Protein AF-A0A382PPC4-F1 (afdb_monomer_lite)

Organism: NCBI:txid408172

Sequence (85 aa):
MADRKQEISGMDWYENNLFLLPENLNGYVFLINKSDLDSRINKTDTSAITPQKIKFNTPDYKKTLPGFDSFEAIAFRGYEVYISI

Radius of gyration: 14.29 Å; chains: 1; bounding box: 36×31×37 Å

pLDDT: mean 88.1, std 9.92, range [42.44, 97.5]

Foldseek 3Di:
DDDPPFDFLEWDDDDQWIWTFTFQPPQKIWIDGNVVVCCCPVDPDVDDDDTDIDGHDDPPCVVVPPPDGGWRYWDDDPPDIDTHD

Secondary structure (DSSP, 8-state):
---TT--EEEEEEETTEEEEEESS-SSEEEEEEHHHHHHHHSSS--PPP-PEEEE-----HHHHSTT-----EEEEETTEEEEE-

Structure (mmCIF, N/CA/C/O backbone):
data_AF-A0A382PPC4-F1
#
_entry.id   AF-A0A382PPC4-F1
#
loop_
_atom_site.group_PDB
_atom_site.id
_atom_site.type_symbol
_atom_site.label_atom_id
_atom_site.label_alt_id
_atom_site.label_comp_id
_atom_site.label_asym_id
_atom_site.label_entity_id
_atom_site.label_seq_id
_atom_site.pdbx_PDB_ins_code
_atom_site.Cartn_x
_atom_site.Cartn_y
_atom_site.Cartn_z
_atom_site.occupancy
_atom_site.B_iso_or_equiv
_atom_site.auth_seq_id
_atom_site.auth_comp_id
_atom_site.auth_asym_id
_atom_site.auth_atom_id
_atom_site.pdbx_PDB_model_num
ATOM 1 N N . MET A 1 1 ? 9.370 9.010 10.134 1.00 42.44 1 MET A N 1
ATOM 2 C CA . MET A 1 1 ? 7.937 9.363 10.019 1.00 42.44 1 MET A CA 1
ATOM 3 C C . MET A 1 1 ? 7.564 9.330 8.544 1.00 42.44 1 MET A C 1
ATOM 5 O O . MET A 1 1 ? 8.408 9.712 7.745 1.00 42.44 1 MET A O 1
ATOM 9 N N . ALA A 1 2 ? 6.394 8.795 8.180 1.00 55.12 2 ALA A N 1
ATOM 10 C CA . ALA A 1 2 ? 5.884 8.865 6.806 1.00 55.12 2 ALA A CA 1
ATOM 11 C C . ALA A 1 2 ? 5.519 10.322 6.474 1.00 55.12 2 ALA A C 1
ATOM 13 O O . ALA A 1 2 ? 5.022 11.031 7.354 1.00 55.12 2 ALA A O 1
ATOM 14 N N . ASP A 1 3 ? 5.814 10.779 5.257 1.00 63.91 3 ASP A N 1
ATOM 15 C CA . ASP A 1 3 ? 5.443 12.125 4.822 1.00 63.91 3 ASP A CA 1
ATOM 16 C C . ASP A 1 3 ? 3.922 12.177 4.633 1.00 63.91 3 ASP A C 1
ATOM 18 O O . ASP A 1 3 ? 3.353 11.392 3.879 1.00 63.91 3 ASP A O 1
ATOM 22 N N . ARG A 1 4 ? 3.252 13.091 5.345 1.00 61.53 4 ARG A N 1
ATOM 23 C CA . ARG A 1 4 ? 1.788 13.249 5.300 1.00 61.53 4 ARG A CA 1
ATOM 24 C C . ARG A 1 4 ? 1.275 13.689 3.927 1.00 61.53 4 ARG A C 1
ATOM 26 O O . ARG A 1 4 ? 0.069 13.651 3.716 1.00 61.53 4 ARG A O 1
ATOM 33 N N . LYS A 1 5 ? 2.163 14.139 3.038 1.00 65.25 5 LYS A N 1
ATOM 34 C CA . LYS A 1 5 ? 1.846 14.516 1.655 1.00 65.25 5 LYS A CA 1
ATOM 35 C C . LYS A 1 5 ? 2.081 13.391 0.650 1.00 65.25 5 LYS A C 1
ATOM 37 O O . LYS A 1 5 ? 1.893 13.614 -0.536 1.00 65.25 5 LYS A O 1
ATOM 42 N N . GLN A 1 6 ? 2.545 12.226 1.095 1.00 73.62 6 GLN A N 1
ATOM 43 C CA . GLN A 1 6 ? 2.837 11.125 0.191 1.00 73.62 6 GLN A CA 1
ATOM 44 C C . GLN A 1 6 ? 1.529 10.473 -0.262 1.00 73.62 6 GLN A C 1
ATOM 46 O O . GLN A 1 6 ? 0.808 9.901 0.558 1.00 73.62 6 GLN A O 1
ATOM 51 N N . GLU A 1 7 ? 1.227 10.581 -1.553 1.00 83.06 7 GLU A N 1
ATOM 52 C CA . GLU A 1 7 ? 0.057 9.946 -2.151 1.00 83.06 7 GLU A CA 1
ATOM 53 C C . GLU A 1 7 ? 0.250 8.425 -2.245 1.00 83.06 7 GLU A C 1
ATOM 55 O O . GLU A 1 7 ? 1.376 7.906 -2.266 1.00 83.06 7 GLU A O 1
ATOM 60 N N . ILE A 1 8 ? -0.871 7.705 -2.239 1.00 88.81 8 ILE A N 1
ATOM 61 C CA . ILE A 1 8 ? -0.915 6.257 -2.443 1.00 88.81 8 ILE A CA 1
ATOM 62 C C . ILE A 1 8 ? -1.288 6.031 -3.901 1.00 88.81 8 ILE A C 1
ATOM 64 O O . ILE A 1 8 ? -2.398 6.377 -4.298 1.00 88.81 8 ILE A O 1
ATOM 68 N N . SER A 1 9 ? -0.374 5.452 -4.674 1.00 89.44 9 SER A N 1
ATOM 69 C CA . SER A 1 9 ? -0.596 5.165 -6.090 1.00 89.44 9 SER A CA 1
ATOM 70 C C . SER A 1 9 ? -1.370 3.862 -6.292 1.00 89.44 9 SER A C 1
ATOM 72 O O . SER A 1 9 ? -2.210 3.771 -7.179 1.00 89.44 9 SER A O 1
ATOM 74 N N . GLY A 1 10 ? -1.188 2.877 -5.404 1.00 92.88 10 GLY A N 1
ATOM 75 C CA . GLY A 1 10 ? -1.886 1.594 -5.488 1.00 92.88 10 GLY A CA 1
ATOM 76 C C . GLY A 1 10 ? -2.130 0.926 -4.139 1.00 92.88 10 GLY A C 1
ATOM 77 O O . GLY A 1 10 ? -1.466 1.215 -3.141 1.00 92.88 10 GLY A O 1
ATOM 78 N N . MET A 1 11 ? -3.084 -0.004 -4.108 1.00 95.75 11 MET A N 1
ATOM 79 C CA . MET A 1 11 ? -3.342 -0.846 -2.942 1.00 95.75 11 MET A CA 1
ATOM 80 C C . MET A 1 11 ? -3.915 -2.202 -3.337 1.00 95.75 11 MET A C 1
ATOM 82 O O . MET A 1 11 ? -4.704 -2.283 -4.275 1.00 95.75 11 MET A O 1
ATOM 86 N N . ASP A 1 12 ? -3.562 -3.240 -2.584 1.00 97.50 12 ASP A N 1
ATOM 87 C CA . ASP A 1 12 ? -4.184 -4.559 -2.703 1.00 97.50 12 ASP A CA 1
ATOM 88 C C . ASP A 1 12 ? -4.072 -5.346 -1.388 1.00 97.50 12 ASP A C 1
ATOM 90 O O . ASP A 1 12 ? -3.271 -5.024 -0.500 1.00 97.50 12 ASP A O 1
ATOM 94 N N . TRP A 1 13 ? -4.908 -6.366 -1.244 1.00 97.38 13 TRP A N 1
ATOM 95 C CA . TRP A 1 13 ? -4.944 -7.240 -0.083 1.00 97.38 13 TRP A CA 1
ATOM 96 C C . TRP A 1 13 ? -4.000 -8.428 -0.246 1.00 97.38 13 TRP A C 1
ATOM 98 O O . TRP A 1 13 ? -4.019 -9.131 -1.252 1.00 97.38 13 TRP A O 1
ATOM 108 N N . TYR A 1 14 ? -3.252 -8.726 0.813 1.00 96.94 14 TYR A N 1
ATOM 109 C CA . TYR A 1 14 ? -2.571 -10.004 0.973 1.00 96.94 14 TYR A CA 1
ATOM 110 C C . TYR A 1 14 ? -2.844 -10.550 2.374 1.00 96.94 14 TYR A C 1
ATOM 112 O O . TYR A 1 14 ? -2.501 -9.934 3.389 1.00 96.94 14 TYR A O 1
ATOM 120 N N . GLU A 1 15 ? -3.499 -11.711 2.419 1.00 95.62 15 GLU A N 1
ATOM 121 C CA . GLU A 1 15 ? -4.037 -12.304 3.644 1.00 95.62 15 GLU A CA 1
ATOM 122 C C . GLU A 1 15 ? -4.891 -11.287 4.430 1.00 95.62 15 GLU A C 1
ATOM 124 O O . GLU A 1 15 ? -5.892 -10.782 3.923 1.00 95.62 15 GLU A O 1
ATOM 129 N N . ASN A 1 16 ? -4.499 -10.965 5.665 1.00 97.25 16 ASN A N 1
ATOM 130 C CA . ASN A 1 16 ? -5.204 -10.023 6.535 1.00 97.25 16 ASN A CA 1
ATOM 131 C C . ASN A 1 16 ? -4.614 -8.608 6.493 1.00 97.25 16 ASN A C 1
ATOM 133 O O . ASN A 1 16 ? -4.865 -7.826 7.407 1.00 97.25 16 ASN A O 1
ATOM 137 N N . ASN A 1 17 ? -3.813 -8.271 5.483 1.00 97.31 17 ASN A N 1
ATOM 138 C CA . ASN A 1 17 ? -3.120 -6.990 5.411 1.00 97.31 17 ASN A CA 1
ATOM 139 C C . ASN A 1 17 ? -3.460 -6.261 4.110 1.00 97.31 17 ASN A C 1
ATOM 141 O O . ASN A 1 17 ? -3.341 -6.823 3.022 1.00 97.31 17 ASN A O 1
ATOM 145 N N . LEU A 1 18 ? -3.852 -4.995 4.231 1.00 97.38 18 LEU A N 1
ATOM 146 C CA . LEU A 1 18 ? -3.953 -4.065 3.115 1.00 97.38 18 LEU A CA 1
ATOM 147 C C . LEU A 1 18 ? -2.576 -3.457 2.884 1.00 97.38 18 LEU A C 1
ATOM 149 O O . LEU A 1 18 ? -2.070 -2.743 3.753 1.00 97.38 18 LEU A O 1
ATOM 153 N N . PHE A 1 19 ? -1.976 -3.735 1.735 1.00 96.12 19 PHE A N 1
ATOM 154 C CA . PHE A 1 19 ? -0.728 -3.111 1.322 1.00 96.12 19 PHE A CA 1
ATOM 155 C C . PHE A 1 19 ? -1.027 -1.812 0.583 1.00 96.12 19 PHE A C 1
ATOM 157 O O . PHE A 1 19 ? -1.907 -1.766 -0.272 1.00 96.12 19 PHE A O 1
ATOM 164 N N . LEU A 1 20 ? -0.279 -0.765 0.911 1.00 94.69 20 LEU A N 1
ATOM 165 C CA . LEU A 1 20 ? -0.366 0.553 0.300 1.00 94.69 20 LEU A CA 1
ATOM 166 C C . LEU A 1 20 ? 0.980 0.877 -0.345 1.00 94.69 20 LEU A C 1
ATOM 168 O O . LEU A 1 20 ? 2.020 0.932 0.330 1.00 94.69 20 LEU A O 1
ATOM 172 N N . LEU A 1 21 ? 0.942 1.085 -1.653 1.00 93.25 21 LEU A N 1
ATOM 173 C CA . LEU A 1 21 ? 2.071 1.490 -2.468 1.00 93.25 21 LEU A CA 1
ATOM 174 C C . LEU A 1 21 ? 2.121 3.022 -2.505 1.00 93.25 21 LEU A C 1
ATOM 176 O O . LEU A 1 21 ? 1.183 3.645 -3.003 1.00 93.25 21 LEU A O 1
ATOM 180 N N . PRO A 1 22 ? 3.166 3.653 -1.953 1.00 89.56 22 PRO A N 1
ATOM 181 C CA . PRO A 1 22 ? 3.334 5.088 -2.103 1.00 89.56 22 PRO A CA 1
ATOM 182 C C . PRO A 1 22 ? 3.785 5.434 -3.527 1.00 89.56 22 PRO A C 1
ATOM 184 O O . PRO A 1 22 ? 4.629 4.734 -4.082 1.00 89.56 22 PRO A O 1
ATOM 187 N N . GLU A 1 23 ? 3.317 6.567 -4.049 1.00 80.75 23 GLU A N 1
ATOM 188 C CA . GLU A 1 23 ? 3.718 7.110 -5.359 1.00 80.75 23 GLU A CA 1
ATOM 189 C C . GLU A 1 23 ? 5.249 7.275 -5.441 1.00 80.75 23 GLU A C 1
ATOM 191 O O . GLU A 1 23 ? 5.930 6.730 -6.308 1.00 80.75 23 GLU A O 1
ATOM 196 N N . ASN A 1 24 ? 5.839 7.928 -4.435 1.00 74.19 24 ASN A N 1
ATOM 197 C CA . ASN A 1 24 ? 7.289 8.067 -4.336 1.00 74.19 24 ASN A CA 1
ATOM 198 C C . ASN A 1 24 ? 7.935 6.829 -3.695 1.00 74.19 24 ASN A C 1
ATOM 200 O O . ASN A 1 24 ? 7.953 6.670 -2.467 1.00 74.19 24 ASN A O 1
ATOM 204 N N . LEU A 1 25 ? 8.518 5.963 -4.523 1.00 65.81 25 LEU A N 1
ATOM 205 C CA . LEU A 1 25 ? 9.213 4.746 -4.099 1.00 65.81 25 LEU A CA 1
ATOM 206 C C . LEU A 1 25 ? 10.545 5.054 -3.423 1.00 65.81 25 LEU A C 1
ATOM 208 O O . LEU A 1 25 ? 11.628 4.893 -3.977 1.00 65.81 25 LEU A O 1
ATOM 212 N N . ASN A 1 26 ? 10.474 5.403 -2.150 1.00 71.19 26 ASN A N 1
ATOM 213 C CA . ASN A 1 26 ? 11.642 5.506 -1.283 1.00 71.19 26 ASN A CA 1
ATOM 214 C C . ASN A 1 26 ? 12.037 4.128 -0.693 1.00 71.19 26 ASN A C 1
ATOM 216 O O . ASN A 1 26 ? 12.549 4.046 0.426 1.00 71.19 26 ASN A O 1
ATOM 220 N N . GLY A 1 27 ? 11.768 3.034 -1.420 1.00 84.94 27 GLY A N 1
ATOM 221 C CA . GLY A 1 27 ? 12.125 1.663 -1.027 1.00 84.94 27 GLY A CA 1
ATOM 222 C C . GLY A 1 27 ? 11.269 1.077 0.099 1.00 84.94 27 GLY A C 1
ATOM 223 O O . GLY A 1 27 ? 11.765 0.303 0.925 1.00 84.94 27 GLY A O 1
ATOM 224 N N . TYR A 1 28 ? 9.997 1.463 0.187 1.00 90.19 28 TYR A N 1
ATOM 225 C CA . TYR A 1 28 ? 9.066 0.928 1.177 1.00 90.19 28 TYR A CA 1
ATOM 226 C C . TYR A 1 28 ? 7.632 0.847 0.666 1.00 90.19 28 TYR A C 1
ATOM 228 O O . TYR A 1 28 ? 7.223 1.623 -0.189 1.00 90.19 28 TYR A O 1
ATOM 236 N N . VAL A 1 29 ? 6.878 -0.063 1.273 1.00 92.56 29 VAL A N 1
ATOM 237 C CA . VAL A 1 29 ? 5.415 -0.135 1.216 1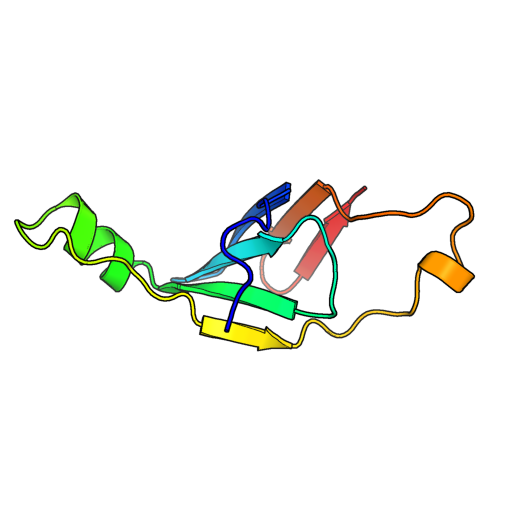.00 92.56 29 VAL A CA 1
ATOM 238 C C . VAL A 1 29 ? 4.873 -0.028 2.633 1.00 92.56 29 VAL A C 1
ATOM 240 O O . VAL A 1 29 ? 5.584 -0.295 3.612 1.00 92.56 29 VAL A O 1
ATOM 243 N N . PHE A 1 30 ? 3.620 0.381 2.756 1.00 94.12 30 PHE A N 1
ATOM 244 C CA . PHE A 1 30 ? 2.930 0.388 4.036 1.00 94.12 30 PHE A CA 1
ATOM 245 C C . PHE A 1 30 ? 1.935 -0.758 4.102 1.00 94.12 30 PHE A C 1
ATOM 247 O O . PHE A 1 30 ? 1.418 -1.188 3.077 1.00 94.12 30 PHE A O 1
ATOM 254 N N . LEU A 1 31 ? 1.661 -1.243 5.306 1.00 95.38 31 LEU A N 1
ATOM 255 C CA . LEU A 1 31 ? 0.629 -2.238 5.542 1.00 95.38 31 LEU A CA 1
ATOM 256 C C . LEU A 1 31 ? -0.308 -1.779 6.655 1.00 95.38 31 LEU A C 1
ATOM 258 O O . LEU A 1 31 ? 0.119 -1.134 7.619 1.00 95.38 31 LEU A O 1
ATOM 262 N N . ILE A 1 32 ? -1.572 -2.163 6.546 1.00 96.75 32 ILE A N 1
ATOM 263 C CA . ILE A 1 32 ? -2.556 -2.028 7.615 1.00 96.75 32 ILE A CA 1
ATOM 264 C C . ILE A 1 32 ? -3.229 -3.381 7.828 1.00 96.75 32 ILE A C 1
ATOM 266 O O . ILE A 1 32 ? -3.698 -3.990 6.867 1.00 96.75 32 ILE A O 1
ATOM 270 N N . ASN A 1 33 ? -3.312 -3.846 9.076 1.00 96.81 33 ASN A N 1
ATOM 271 C CA . ASN A 1 33 ? -4.044 -5.070 9.365 1.00 96.81 33 ASN A CA 1
ATOM 272 C C . ASN A 1 33 ? -5.560 -4.842 9.265 1.00 96.81 33 ASN A C 1
ATOM 274 O O . ASN A 1 33 ? -6.092 -3.820 9.706 1.00 96.81 33 ASN A O 1
ATOM 278 N N . LYS A 1 34 ? -6.277 -5.825 8.725 1.00 95.94 34 LYS A N 1
ATOM 279 C CA . LYS A 1 34 ? -7.731 -5.794 8.574 1.00 95.94 34 LYS A CA 1
ATOM 280 C C . LYS A 1 34 ? -8.453 -5.587 9.905 1.00 95.94 34 LYS A C 1
ATOM 282 O O . LYS A 1 34 ? -9.411 -4.824 9.943 1.00 95.94 34 LYS A O 1
ATOM 287 N N . SER A 1 35 ? -7.977 -6.188 10.999 1.00 93.81 35 SER A N 1
ATOM 288 C CA . SER A 1 35 ? -8.602 -6.001 12.315 1.00 93.81 35 SER A CA 1
ATOM 289 C C . SER A 1 35 ? -8.530 -4.554 12.792 1.00 93.81 35 SER A C 1
ATOM 291 O O . SER A 1 35 ? -9.461 -4.077 13.441 1.00 93.81 35 SER A O 1
ATOM 293 N N . ASP A 1 36 ? -7.448 -3.850 12.457 1.00 93.56 36 ASP A N 1
ATOM 294 C CA . ASP A 1 36 ? -7.282 -2.444 12.814 1.00 93.56 36 ASP A CA 1
ATOM 295 C C . ASP A 1 36 ? -8.273 -1.592 12.020 1.00 93.56 36 ASP A C 1
ATOM 297 O O . ASP A 1 36 ? -8.974 -0.775 12.616 1.00 93.56 36 ASP A O 1
ATOM 301 N N . LEU A 1 37 ? -8.421 -1.847 10.714 1.00 92.50 37 LEU A N 1
ATOM 302 C CA . LEU A 1 37 ? -9.430 -1.191 9.869 1.00 92.50 37 LEU A CA 1
ATOM 303 C C . LEU A 1 37 ? -10.850 -1.445 10.379 1.00 92.50 37 LEU A C 1
ATOM 305 O O . LEU A 1 37 ? -11.598 -0.494 10.611 1.00 92.50 37 LEU A O 1
ATOM 309 N N . ASP A 1 38 ? -11.200 -2.705 10.632 1.00 91.69 38 ASP A N 1
ATOM 310 C CA . ASP A 1 38 ? -12.520 -3.089 11.136 1.00 91.69 38 ASP A CA 1
ATOM 311 C C . ASP A 1 38 ? -12.818 -2.423 12.485 1.00 91.69 38 ASP A C 1
ATOM 313 O O . ASP A 1 38 ? -13.949 -1.999 12.736 1.00 91.69 38 ASP A O 1
ATOM 317 N N . SER A 1 39 ? -11.804 -2.284 13.347 1.00 90.19 39 SER A N 1
ATOM 318 C CA . SER A 1 39 ? -11.943 -1.609 14.638 1.00 90.19 39 SER A CA 1
ATOM 319 C C . SER A 1 39 ? -12.241 -0.115 14.513 1.00 90.19 39 SER A C 1
ATOM 321 O O . SER A 1 39 ? -12.872 0.428 15.414 1.00 90.19 39 SER A O 1
ATOM 323 N N . ARG A 1 40 ? -11.802 0.541 13.431 1.00 88.94 40 ARG A N 1
ATOM 324 C CA . ARG A 1 40 ? -12.011 1.980 13.201 1.00 88.94 40 ARG A CA 1
ATOM 325 C C . ARG A 1 40 ? -13.277 2.280 12.417 1.00 88.94 40 ARG A C 1
ATOM 327 O O . ARG A 1 40 ? -13.919 3.290 12.667 1.00 88.94 40 ARG A O 1
ATOM 334 N N . ILE A 1 41 ? -13.654 1.405 11.488 1.00 88.25 41 ILE A N 1
ATOM 335 C CA . ILE A 1 41 ? -14.864 1.585 10.677 1.00 88.25 41 ILE A CA 1
ATOM 336 C C . ILE A 1 41 ? -16.120 1.256 11.492 1.00 88.25 41 ILE A C 1
ATOM 338 O O . ILE A 1 41 ? -17.111 1.976 11.415 1.00 88.25 41 ILE A O 1
ATOM 342 N N . ASN A 1 42 ? -16.086 0.174 12.278 1.00 83.50 42 ASN A N 1
ATOM 343 C CA . ASN A 1 42 ? -17.290 -0.384 12.908 1.00 83.50 42 ASN A CA 1
ATOM 344 C C . ASN A 1 42 ? -17.444 -0.040 14.397 1.00 83.50 42 ASN A C 1
ATOM 346 O O . ASN A 1 42 ? -18.401 -0.486 15.031 1.00 83.50 42 ASN A O 1
ATOM 350 N N . LYS A 1 43 ? -16.507 0.706 14.992 1.00 79.06 43 LYS A N 1
ATOM 351 C CA . LYS A 1 43 ? -16.575 1.121 16.402 1.00 79.06 43 LYS A CA 1
ATOM 352 C C . LYS A 1 43 ? -16.476 2.637 16.510 1.00 79.06 43 LYS A C 1
ATOM 354 O O . LYS A 1 43 ? -16.145 3.328 15.558 1.00 79.06 43 LYS A O 1
ATOM 359 N N . THR A 1 44 ? -16.736 3.160 17.701 1.00 79.25 44 THR A N 1
ATOM 360 C CA . THR A 1 44 ? -16.651 4.593 18.019 1.00 79.25 44 THR A CA 1
ATOM 361 C C . THR A 1 44 ? -15.224 5.154 18.046 1.00 79.25 44 THR A C 1
ATOM 363 O O . THR A 1 44 ? -15.049 6.347 18.282 1.00 79.25 44 THR A O 1
ATOM 366 N N . ASP A 1 45 ? -14.201 4.325 17.825 1.00 81.75 45 ASP A N 1
ATOM 367 C CA . ASP A 1 45 ? -12.805 4.754 17.820 1.00 81.75 45 ASP A CA 1
ATOM 368 C C . ASP A 1 45 ? -12.431 5.386 16.473 1.00 81.75 45 ASP A C 1
ATOM 370 O O . ASP A 1 45 ? -12.275 4.700 15.466 1.00 81.75 45 ASP A O 1
ATOM 374 N N . THR A 1 46 ? -12.254 6.705 16.481 1.00 83.12 46 THR A N 1
ATOM 375 C CA . THR A 1 46 ? -11.887 7.515 15.313 1.00 83.12 46 THR A CA 1
ATOM 376 C C . THR A 1 46 ? -10.398 7.864 15.266 1.00 83.12 46 THR A C 1
ATOM 378 O O . THR A 1 46 ? -9.981 8.715 14.477 1.00 83.12 46 THR A O 1
ATOM 381 N N . SER A 1 47 ? -9.570 7.241 16.112 1.00 88.88 47 SER A N 1
ATOM 382 C CA . SER A 1 47 ? -8.131 7.504 16.117 1.00 88.88 47 SER A CA 1
ATOM 383 C C . SER A 1 47 ? -7.467 7.027 14.823 1.00 88.88 47 SER A C 1
ATOM 385 O O . SER A 1 47 ? -7.800 5.978 14.266 1.00 88.88 47 SER A O 1
ATOM 387 N N . ALA A 1 48 ? -6.493 7.807 14.352 1.00 89.38 48 ALA A N 1
ATOM 388 C CA . ALA A 1 48 ? -5.760 7.497 13.134 1.00 89.38 48 ALA A CA 1
ATOM 389 C C . ALA A 1 48 ? -5.026 6.152 13.249 1.00 89.38 48 ALA A C 1
ATOM 391 O O . ALA A 1 48 ? -4.355 5.875 14.246 1.00 89.38 48 ALA A O 1
ATOM 392 N N . ILE A 1 49 ? -5.103 5.345 12.193 1.00 90.88 49 ILE A N 1
ATOM 393 C CA . ILE A 1 49 ? -4.275 4.148 12.056 1.00 90.88 49 ILE A CA 1
ATOM 394 C C . ILE A 1 49 ? -2.880 4.592 11.629 1.00 90.88 49 ILE A C 1
ATOM 396 O O . ILE A 1 49 ? -2.733 5.400 10.714 1.00 90.88 49 ILE A O 1
ATOM 400 N N . THR A 1 50 ? -1.852 4.055 12.284 1.00 91.19 50 THR A N 1
ATOM 401 C CA . THR A 1 50 ? -0.467 4.208 11.829 1.00 91.19 50 THR A CA 1
ATOM 402 C C . THR A 1 50 ? -0.072 2.950 11.062 1.00 91.19 50 THR A C 1
ATOM 404 O O . THR A 1 50 ? 0.097 1.907 11.694 1.00 91.19 50 THR A O 1
ATOM 407 N N . PRO A 1 51 ? 0.081 3.014 9.727 1.00 93.12 51 PRO A N 1
ATOM 408 C CA . PRO A 1 51 ? 0.481 1.854 8.943 1.00 93.12 51 PRO A CA 1
ATOM 409 C C . PRO A 1 51 ? 1.881 1.375 9.329 1.00 93.12 51 PRO A C 1
ATOM 411 O O . PRO A 1 51 ? 2.772 2.187 9.612 1.00 93.12 51 PRO A O 1
ATOM 414 N N . GLN A 1 52 ? 2.113 0.064 9.288 1.00 94.50 52 GLN A N 1
ATOM 415 C CA . GLN A 1 52 ? 3.460 -0.466 9.477 1.00 94.50 52 GLN A CA 1
ATOM 416 C C . GLN A 1 52 ? 4.254 -0.290 8.184 1.00 94.50 52 GLN A C 1
ATOM 418 O O . GLN A 1 52 ? 3.765 -0.561 7.091 1.00 94.50 52 GLN A O 1
ATOM 423 N N . LYS A 1 53 ? 5.496 0.172 8.308 1.00 92.75 53 LYS A N 1
ATOM 424 C CA . LYS A 1 53 ? 6.393 0.393 7.175 1.00 92.75 53 LYS A CA 1
ATOM 425 C C . LYS A 1 53 ? 7.233 -0.859 6.930 1.00 92.75 53 LYS A C 1
ATOM 427 O O . LYS A 1 53 ? 8.001 -1.248 7.808 1.00 92.75 53 LYS A O 1
ATOM 432 N N . ILE A 1 54 ? 7.144 -1.436 5.736 1.00 91.94 54 ILE A N 1
ATOM 433 C CA . ILE A 1 54 ? 7.979 -2.563 5.302 1.00 91.94 54 ILE A CA 1
ATOM 434 C C . ILE A 1 54 ? 8.959 -2.091 4.234 1.00 91.94 54 ILE A C 1
ATOM 436 O O . ILE A 1 54 ? 8.617 -1.302 3.354 1.00 91.94 54 ILE A O 1
ATOM 440 N N . LYS A 1 55 ? 10.191 -2.601 4.297 1.00 91.31 55 LYS A N 1
ATOM 441 C CA . LYS A 1 55 ? 11.184 -2.392 3.245 1.00 91.31 55 LYS A CA 1
ATOM 442 C C . LYS A 1 55 ? 10.752 -3.105 1.964 1.00 91.31 55 LYS A C 1
ATOM 444 O O . LYS A 1 55 ? 10.572 -4.319 1.961 1.00 91.31 55 LYS A O 1
ATOM 449 N N . PHE A 1 56 ? 10.663 -2.356 0.876 1.00 89.62 56 PHE A N 1
ATOM 450 C CA . PHE A 1 56 ? 10.350 -2.883 -0.440 1.00 89.62 56 PHE A CA 1
ATOM 451 C C . PHE A 1 56 ? 11.635 -2.935 -1.269 1.00 89.62 56 PHE A C 1
ATOM 453 O O . PHE A 1 56 ? 12.178 -1.903 -1.661 1.00 89.62 56 PHE A O 1
ATOM 460 N N . ASN A 1 57 ? 12.188 -4.140 -1.431 1.00 87.44 57 ASN A N 1
ATOM 461 C CA . ASN A 1 57 ? 13.472 -4.339 -2.098 1.00 87.44 57 ASN A CA 1
ATOM 462 C C . ASN A 1 57 ? 13.260 -4.456 -3.608 1.00 87.44 57 ASN A C 1
ATOM 464 O O . ASN A 1 57 ? 12.813 -5.494 -4.090 1.00 87.44 57 ASN A O 1
ATOM 468 N N . THR A 1 58 ? 13.641 -3.418 -4.342 1.00 85.50 58 THR A N 1
ATOM 469 C CA . THR A 1 58 ? 13.611 -3.401 -5.804 1.00 85.50 58 THR A CA 1
ATOM 470 C C . THR A 1 58 ? 14.960 -2.978 -6.381 1.00 85.50 58 THR A C 1
ATOM 472 O O . THR A 1 58 ? 15.743 -2.312 -5.697 1.00 85.50 58 THR A O 1
ATOM 475 N N . PRO A 1 59 ? 15.244 -3.322 -7.647 1.00 87.19 59 PRO A N 1
ATOM 476 C CA . PRO A 1 59 ? 16.274 -2.649 -8.425 1.00 87.19 59 PRO A CA 1
ATOM 477 C C . PRO A 1 59 ? 16.066 -1.129 -8.476 1.00 87.19 59 PRO A C 1
ATOM 479 O O . PRO A 1 59 ? 14.960 -0.620 -8.281 1.00 87.19 59 PRO A O 1
ATOM 482 N N . ASP A 1 60 ? 17.138 -0.405 -8.792 1.00 86.56 60 ASP A N 1
ATOM 483 C CA . ASP A 1 60 ? 17.081 1.028 -9.080 1.00 86.56 60 ASP A CA 1
ATOM 484 C C . ASP A 1 60 ? 16.559 1.246 -10.508 1.00 86.56 60 ASP A C 1
ATOM 486 O O . ASP A 1 60 ? 17.329 1.359 -11.466 1.00 86.56 60 ASP A O 1
ATOM 490 N N . TYR A 1 61 ? 15.232 1.248 -10.655 1.00 87.00 61 TYR A N 1
ATOM 491 C CA . TYR A 1 61 ? 14.573 1.357 -11.957 1.00 87.00 61 TYR A CA 1
ATOM 492 C C . TYR A 1 61 ? 14.813 2.697 -12.652 1.00 87.00 61 TYR A C 1
ATOM 494 O O . TYR A 1 61 ? 14.813 2.736 -13.878 1.00 87.00 61 TYR A O 1
ATOM 502 N N . LYS A 1 62 ? 15.152 3.767 -11.917 1.00 86.50 62 LYS A N 1
ATOM 503 C CA . LYS A 1 62 ? 15.547 5.049 -12.530 1.00 86.50 62 LYS A CA 1
ATOM 504 C C . LYS A 1 62 ? 16.825 4.923 -13.364 1.00 86.50 62 LYS A C 1
ATOM 506 O O . LYS A 1 62 ? 17.026 5.693 -14.299 1.00 86.50 62 LYS A O 1
ATOM 511 N N . LYS A 1 63 ? 17.687 3.945 -13.057 1.00 89.75 63 LYS A N 1
ATOM 512 C CA . LYS A 1 63 ? 18.903 3.658 -13.836 1.00 89.75 63 LYS A CA 1
ATOM 513 C C . LYS A 1 63 ? 18.680 2.699 -14.997 1.00 89.75 63 LYS A C 1
ATOM 515 O O . LYS A 1 63 ? 19.485 2.696 -15.924 1.00 89.75 63 LYS A O 1
ATOM 520 N N . THR A 1 64 ? 17.652 1.856 -14.934 1.00 89.56 64 THR A N 1
ATOM 521 C CA . THR A 1 64 ? 17.460 0.758 -15.897 1.00 89.56 64 THR A CA 1
ATOM 522 C C . THR A 1 64 ? 16.278 0.963 -16.841 1.00 89.56 64 THR A C 1
ATOM 524 O O . THR A 1 64 ? 16.280 0.383 -17.923 1.00 89.56 64 THR A O 1
ATOM 527 N N . LEU A 1 65 ? 15.304 1.800 -16.479 1.00 88.38 65 LEU A N 1
ATOM 528 C CA . LEU A 1 65 ? 14.113 2.117 -17.263 1.00 88.38 65 LEU A CA 1
ATOM 529 C C . LEU A 1 65 ? 14.065 3.632 -17.533 1.00 88.38 65 LEU A C 1
ATOM 531 O O . LEU A 1 65 ? 13.673 4.406 -16.658 1.00 88.38 65 LEU A O 1
ATOM 535 N N . PRO A 1 66 ? 14.477 4.089 -18.731 1.00 90.44 66 PRO A N 1
ATOM 536 C CA . PRO A 1 66 ? 14.402 5.500 -19.094 1.00 90.44 66 PRO A CA 1
ATOM 537 C C . PRO A 1 66 ? 12.973 6.038 -18.969 1.00 90.44 66 PRO A C 1
ATOM 539 O O . PRO A 1 66 ? 12.042 5.460 -19.521 1.00 90.44 66 PRO A O 1
ATOM 542 N N . GLY A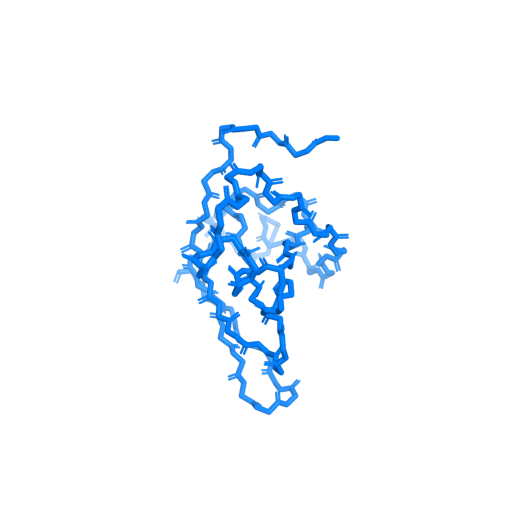 1 67 ? 12.810 7.152 -18.253 1.00 88.44 67 GLY A N 1
ATOM 543 C CA . GLY A 1 67 ? 11.499 7.763 -18.013 1.00 88.44 67 GLY A CA 1
ATOM 544 C C . GLY A 1 67 ? 10.691 7.130 -16.878 1.00 88.44 67 GLY A C 1
ATOM 545 O O . GLY A 1 67 ? 9.573 7.569 -16.641 1.00 88.44 67 GLY A O 1
ATOM 546 N N . PHE A 1 68 ? 11.238 6.141 -16.161 1.00 88.94 68 PHE A N 1
ATOM 547 C CA . PHE A 1 68 ? 10.608 5.623 -14.950 1.00 88.94 68 PHE A CA 1
ATOM 548 C C . PHE A 1 68 ? 10.602 6.678 -13.841 1.00 88.94 68 PHE A C 1
ATOM 550 O O . PHE A 1 68 ? 11.663 7.189 -13.463 1.00 88.94 68 PHE A O 1
ATOM 557 N N . ASP A 1 69 ? 9.422 6.942 -13.285 1.00 85.94 69 ASP A N 1
ATOM 558 C CA . ASP A 1 69 ? 9.261 7.834 -12.138 1.00 85.94 69 ASP A CA 1
ATOM 559 C C . ASP A 1 69 ? 8.799 7.074 -10.889 1.00 85.94 69 ASP A C 1
ATOM 561 O O . ASP A 1 69 ? 9.541 6.991 -9.901 1.00 85.94 69 ASP A O 1
ATOM 565 N N . SER A 1 70 ? 7.630 6.440 -10.991 1.00 86.69 70 SER A N 1
ATOM 566 C CA . SER A 1 70 ? 6.917 5.739 -9.922 1.00 86.69 70 SER A CA 1
ATOM 567 C C . SER A 1 70 ? 6.244 4.459 -10.425 1.00 86.69 70 SER A C 1
ATOM 569 O O . SER A 1 70 ? 6.209 4.172 -11.620 1.00 86.69 70 SER A O 1
ATOM 571 N N . PHE A 1 71 ? 5.743 3.660 -9.482 1.00 89.44 71 PHE A N 1
ATOM 572 C CA . PHE A 1 71 ? 4.824 2.561 -9.755 1.00 89.44 71 PHE A CA 1
ATOM 573 C C . PHE A 1 71 ? 3.401 3.009 -9.440 1.00 89.44 71 PHE A C 1
ATOM 575 O O . PHE A 1 71 ? 3.177 3.667 -8.422 1.00 89.44 71 PHE A O 1
ATOM 582 N N . GLU A 1 72 ? 2.453 2.558 -10.253 1.00 89.81 72 GLU A N 1
ATOM 583 C CA . GLU A 1 72 ? 1.051 2.980 -10.214 1.00 89.81 72 GLU A CA 1
ATOM 584 C C . GLU A 1 72 ? 0.106 1.884 -9.711 1.00 89.81 72 GLU A C 1
ATOM 586 O O . GLU A 1 72 ? -1.035 2.156 -9.355 1.00 89.81 72 GLU A O 1
ATOM 591 N N . ALA A 1 73 ? 0.559 0.630 -9.637 1.00 92.50 73 ALA A N 1
ATOM 592 C CA . ALA A 1 73 ? -0.264 -0.451 -9.105 1.00 92.50 73 ALA A CA 1
ATOM 593 C C . ALA A 1 73 ? 0.551 -1.539 -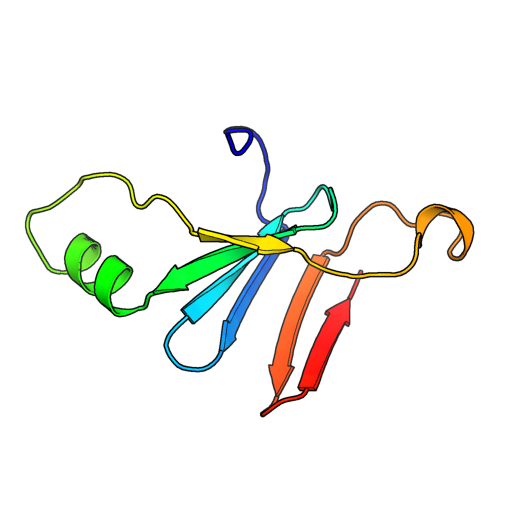8.408 1.00 92.50 73 ALA A C 1
ATOM 595 O O . ALA A 1 73 ? 1.701 -1.815 -8.753 1.00 92.50 73 ALA A O 1
ATOM 596 N N . ILE A 1 74 ? -0.100 -2.208 -7.458 1.00 94.25 74 ILE A N 1
ATOM 597 C CA . ILE A 1 74 ? 0.354 -3.442 -6.819 1.00 94.25 74 ILE A CA 1
ATOM 598 C C . ILE A 1 74 ? -0.794 -4.450 -6.855 1.00 94.25 74 ILE A C 1
ATOM 600 O O . ILE A 1 74 ? -1.945 -4.067 -6.660 1.00 94.25 74 ILE A O 1
ATOM 604 N N . ALA A 1 75 ? -0.484 -5.719 -7.107 1.00 96.56 75 ALA A N 1
ATOM 605 C CA . ALA A 1 75 ? -1.449 -6.807 -7.046 1.00 96.56 75 ALA A CA 1
ATOM 606 C C . ALA A 1 75 ? -0.814 -8.088 -6.495 1.00 96.56 75 ALA A C 1
ATOM 608 O O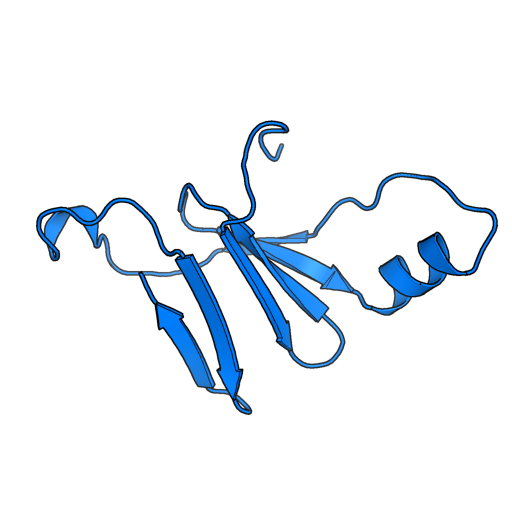 . ALA A 1 75 ? 0.337 -8.404 -6.811 1.00 96.56 75 ALA A O 1
ATOM 609 N N . PHE A 1 76 ? -1.575 -8.853 -5.719 1.00 96.75 76 PHE A N 1
ATOM 610 C CA . PHE A 1 76 ? -1.164 -10.142 -5.172 1.00 96.75 76 PHE A CA 1
ATOM 611 C C . PHE A 1 76 ? -1.953 -11.292 -5.802 1.00 96.75 76 PHE A C 1
ATOM 613 O O . PHE A 1 76 ? -3.176 -11.252 -5.936 1.00 96.75 76 PHE A O 1
ATOM 620 N N . ARG A 1 77 ? -1.250 -12.373 -6.152 1.00 96.25 77 ARG A N 1
ATOM 621 C CA . ARG A 1 77 ? -1.847 -13.633 -6.615 1.00 96.25 77 ARG A CA 1
ATOM 622 C C . ARG A 1 77 ? -1.182 -14.804 -5.906 1.00 96.25 77 ARG A C 1
ATOM 624 O O . ARG A 1 77 ? -0.108 -15.257 -6.295 1.00 96.25 77 ARG A O 1
ATOM 631 N N . GLY A 1 78 ? -1.816 -15.306 -4.849 1.00 94.81 78 GLY A N 1
ATOM 632 C CA . GLY A 1 78 ? -1.147 -16.255 -3.958 1.00 94.81 78 GLY A CA 1
ATOM 633 C C . GLY A 1 78 ? 0.123 -15.614 -3.396 1.00 94.81 78 GLY A C 1
ATOM 634 O O . GLY A 1 78 ? 0.051 -14.526 -2.840 1.00 94.81 78 GLY A O 1
ATOM 635 N N . TYR A 1 79 ? 1.278 -16.249 -3.593 1.00 93.88 79 TYR A N 1
ATOM 636 C CA . TYR A 1 79 ? 2.579 -15.727 -3.146 1.00 93.88 79 TYR A CA 1
ATOM 637 C C . TYR A 1 79 ? 3.278 -14.822 -4.170 1.00 93.88 79 TYR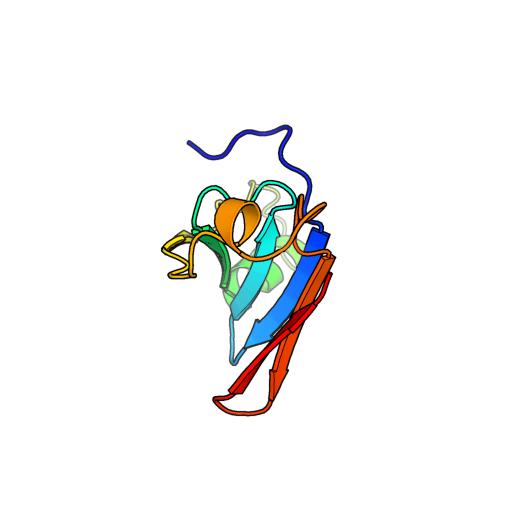 A C 1
ATOM 639 O O . TYR A 1 79 ? 4.391 -14.358 -3.925 1.00 93.88 79 TYR A O 1
ATOM 647 N N . GLU A 1 80 ? 2.668 -14.604 -5.334 1.00 95.12 80 GLU A N 1
ATOM 648 C CA . GLU A 1 80 ? 3.219 -13.747 -6.377 1.00 95.12 80 GLU A CA 1
ATOM 649 C C . GLU A 1 80 ? 2.778 -12.301 -6.145 1.00 95.12 80 GLU A C 1
ATOM 651 O O . GLU A 1 80 ? 1.603 -12.038 -5.880 1.00 95.12 80 GLU A O 1
ATOM 656 N N . VAL A 1 81 ? 3.721 -11.366 -6.283 1.00 93.56 81 VAL A N 1
ATOM 657 C CA . VAL A 1 81 ? 3.445 -9.928 -6.284 1.00 93.56 81 VAL A CA 1
ATOM 658 C C . VAL A 1 81 ? 3.738 -9.361 -7.668 1.00 93.56 81 VAL A C 1
ATOM 660 O O . VAL A 1 81 ? 4.800 -9.605 -8.244 1.00 93.56 81 VAL A O 1
ATOM 663 N N . TYR A 1 82 ? 2.787 -8.603 -8.195 1.00 93.69 82 TYR A N 1
ATOM 664 C CA . TYR A 1 82 ? 2.895 -7.882 -9.454 1.00 93.69 82 TYR A CA 1
ATOM 665 C C . TYR A 1 82 ? 2.865 -6.393 -9.172 1.00 93.69 82 TYR A C 1
ATOM 667 O O . TYR A 1 82 ? 2.093 -5.928 -8.336 1.00 93.69 82 TYR A O 1
ATOM 675 N N . ILE A 1 83 ? 3.699 -5.654 -9.891 1.00 91.31 83 ILE A N 1
ATOM 676 C CA . ILE A 1 83 ? 3.746 -4.200 -9.831 1.00 91.31 83 ILE A CA 1
ATOM 677 C C . ILE A 1 83 ? 3.758 -3.663 -11.256 1.00 91.31 83 ILE A C 1
ATOM 679 O O . ILE A 1 83 ? 4.445 -4.224 -12.115 1.00 91.31 83 ILE A O 1
ATOM 683 N N . SER A 1 84 ? 3.002 -2.594 -11.501 1.00 91.25 84 SER A N 1
ATOM 684 C CA . SER A 1 84 ? 2.987 -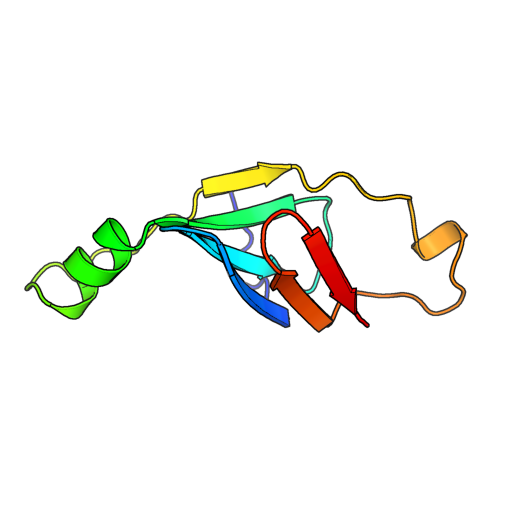1.896 -12.786 1.00 91.25 84 SER A CA 1
ATOM 685 C C . SER A 1 84 ? 3.283 -0.409 -12.629 1.00 91.25 84 SER A C 1
ATOM 687 O O . SER A 1 84 ? 3.140 0.161 -11.546 1.00 91.25 84 SER A O 1
ATOM 689 N N . ILE A 1 85 ? 3.717 0.182 -13.738 1.00 88.38 85 ILE A N 1
ATOM 690 C CA . ILE A 1 85 ? 3.663 1.623 -14.007 1.00 88.38 85 ILE A CA 1
ATOM 691 C C . ILE A 1 85 ? 2.327 1.988 -14.654 1.00 88.38 85 ILE A C 1
ATOM 693 O O . ILE A 1 85 ? 1.584 1.036 -15.005 1.00 88.38 85 ILE A O 1
#